Protein AF-A0A9E5FF04-F1 (afdb_monomer_lite)

pLDDT: mean 84.69, std 12.96, range [38.25, 95.12]

Structure (mmCIF, N/CA/C/O backbone):
data_AF-A0A9E5FF04-F1
#
_entry.id   AF-A0A9E5FF04-F1
#
loop_
_atom_site.group_PDB
_atom_site.id
_atom_site.type_symbol
_atom_site.label_atom_id
_atom_site.label_alt_id
_atom_site.label_comp_id
_atom_site.label_asym_id
_atom_site.label_entity_id
_atom_site.label_seq_id
_atom_site.pdbx_PDB_ins_code
_atom_site.Cartn_x
_atom_site.Cartn_y
_atom_site.Cartn_z
_atom_site.occupancy
_atom_site.B_iso_or_equiv
_atom_site.auth_seq_id
_atom_site.auth_comp_id
_atom_site.auth_asym_id
_atom_site.auth_atom_id
_atom_site.pdbx_PDB_model_num
ATOM 1 N N . MET A 1 1 ? -1.277 32.613 28.421 1.00 50.03 1 MET A N 1
ATOM 2 C CA . MET A 1 1 ? -1.527 31.317 27.753 1.00 50.03 1 MET A CA 1
ATOM 3 C C . MET A 1 1 ? -0.594 31.230 26.559 1.00 50.03 1 MET A C 1
ATOM 5 O O . MET A 1 1 ? -0.749 32.020 25.639 1.00 50.03 1 MET A O 1
ATOM 9 N N . GLY A 1 2 ? 0.451 30.407 26.655 1.00 55.25 2 GLY A N 1
ATOM 10 C CA . GLY A 1 2 ? 1.552 30.389 25.688 1.00 55.25 2 GLY A CA 1
ATOM 11 C C . GLY A 1 2 ? 1.195 29.729 24.345 1.00 55.25 2 GLY A C 1
ATOM 12 O O . GLY A 1 2 ? 0.216 28.983 24.271 1.00 55.25 2 GLY A O 1
ATOM 13 N N . PRO A 1 3 ? 2.003 29.963 23.294 1.00 59.50 3 PRO A N 1
ATOM 14 C CA . PRO A 1 3 ? 1.796 29.449 21.929 1.00 59.50 3 PRO A CA 1
ATOM 15 C C . PRO A 1 3 ? 1.812 27.911 21.813 1.00 59.50 3 PRO A C 1
ATOM 17 O O . PRO A 1 3 ? 1.477 27.359 20.767 1.00 59.50 3 PRO A O 1
ATOM 20 N N . GLU A 1 4 ? 2.157 27.212 22.892 1.00 58.41 4 GLU A N 1
ATOM 21 C CA . GLU A 1 4 ? 2.235 25.754 22.995 1.00 58.41 4 GLU A CA 1
ATOM 22 C C . GLU A 1 4 ? 0.860 25.060 23.068 1.00 58.41 4 GLU A C 1
ATOM 24 O O . GLU A 1 4 ? 0.718 23.908 22.656 1.00 58.41 4 GLU A O 1
ATOM 29 N N . ALA A 1 5 ? -0.194 25.785 23.466 1.00 62.97 5 ALA A N 1
ATOM 30 C CA . ALA A 1 5 ? -1.551 25.236 23.561 1.00 62.97 5 ALA A CA 1
ATOM 31 C C . ALA A 1 5 ? -2.161 24.858 22.191 1.00 62.97 5 ALA A C 1
ATOM 33 O O . ALA A 1 5 ? -2.952 23.918 22.086 1.00 62.97 5 ALA A O 1
ATOM 34 N N . ALA A 1 6 ? -1.792 25.560 21.112 1.00 72.44 6 ALA A N 1
ATOM 35 C CA . ALA A 1 6 ? -2.355 25.324 19.779 1.00 72.44 6 ALA A CA 1
ATOM 36 C C . ALA A 1 6 ? -1.821 24.040 19.090 1.00 72.44 6 ALA A C 1
ATOM 38 O O . ALA A 1 6 ? -2.629 23.279 18.540 1.00 72.44 6 ALA A O 1
ATOM 39 N N . PRO A 1 7 ? -0.506 23.733 19.125 1.00 82.81 7 PRO A N 1
ATOM 40 C CA . PRO A 1 7 ? 0.029 22.445 18.676 1.00 82.81 7 PRO A CA 1
ATOM 41 C C . PRO A 1 7 ? -0.571 21.245 19.415 1.00 82.81 7 PRO A C 1
ATOM 43 O O . PRO A 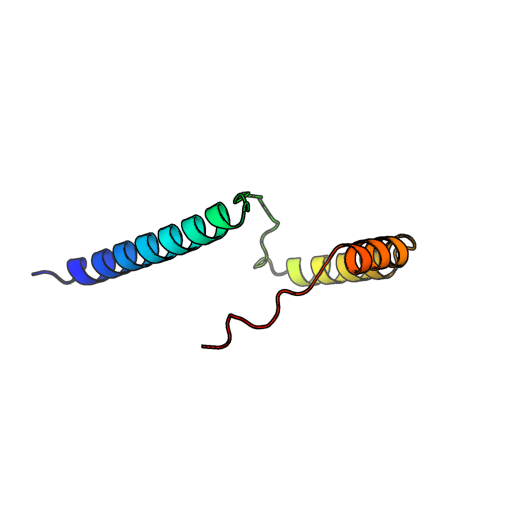1 7 ? -0.896 20.232 18.789 1.00 82.81 7 PRO A O 1
ATOM 46 N N . GLU A 1 8 ? -0.754 21.346 20.732 1.00 85.31 8 GLU A N 1
ATOM 47 C CA . GLU A 1 8 ? -1.323 20.260 21.534 1.00 85.31 8 GLU A CA 1
ATOM 48 C C . GLU A 1 8 ? -2.793 19.999 21.213 1.00 85.31 8 GLU A C 1
ATOM 50 O O . GLU A 1 8 ? -3.179 18.844 21.000 1.00 85.31 8 GLU A O 1
ATOM 55 N N . ALA A 1 9 ? -3.592 21.061 21.077 1.00 85.75 9 ALA A N 1
ATOM 56 C CA . ALA A 1 9 ? -4.987 20.956 20.665 1.00 85.75 9 ALA A CA 1
ATOM 57 C C . ALA A 1 9 ? -5.129 20.277 19.289 1.00 85.75 9 ALA A C 1
ATOM 59 O O . ALA A 1 9 ? -5.982 19.403 19.109 1.00 85.75 9 ALA A O 1
ATOM 60 N N . ARG A 1 10 ? -4.246 20.597 18.328 1.00 88.81 10 ARG A N 1
ATOM 61 C CA . ARG A 1 10 ? -4.211 19.943 17.005 1.00 88.81 10 ARG A CA 1
ATOM 62 C C . ARG A 1 10 ? -3.873 18.455 17.095 1.00 88.81 10 ARG A C 1
ATOM 64 O O . ARG A 1 10 ? -4.551 17.638 16.471 1.00 88.81 10 ARG A O 1
ATOM 71 N N . ARG A 1 11 ? -2.868 18.081 17.894 1.00 91.38 11 ARG A N 1
ATOM 72 C CA . ARG A 1 11 ? -2.506 16.668 18.114 1.00 91.38 11 ARG A CA 1
ATOM 73 C C . ARG A 1 11 ? -3.655 15.898 18.771 1.00 91.38 11 ARG A C 1
ATOM 75 O O . ARG A 1 11 ? -3.959 14.785 18.349 1.00 91.38 11 ARG A O 1
ATOM 82 N N . ALA A 1 12 ? -4.326 16.490 19.760 1.00 89.56 12 ALA A N 1
ATOM 83 C CA . ALA A 1 12 ? -5.488 15.891 20.417 1.00 89.56 12 ALA A CA 1
ATOM 84 C C . ALA A 1 12 ? -6.663 15.681 19.447 1.00 89.56 12 ALA A C 1
ATOM 86 O O . ALA A 1 12 ? -7.259 14.602 19.429 1.00 89.56 12 ALA A O 1
ATOM 87 N N . ALA A 1 13 ? -6.948 16.667 18.593 1.00 90.75 13 ALA A N 1
ATOM 88 C CA . ALA A 1 13 ? -7.971 16.552 17.558 1.00 90.75 13 ALA A CA 1
ATOM 89 C C . ALA A 1 13 ? -7.646 15.447 16.536 1.00 90.75 13 ALA A C 1
ATOM 91 O O . ALA A 1 13 ? -8.531 14.669 16.178 1.00 90.75 13 ALA A O 1
ATOM 92 N N . ASN A 1 14 ? -6.385 15.329 16.106 1.00 91.75 14 ASN A N 1
ATOM 93 C CA . ASN A 1 14 ? -5.956 14.263 15.196 1.00 91.75 14 ASN A CA 1
ATOM 94 C C . ASN A 1 14 ? -6.105 12.871 15.840 1.00 91.75 14 ASN A C 1
ATOM 96 O O . ASN A 1 14 ? -6.723 11.989 15.246 1.00 91.75 14 ASN A O 1
ATOM 100 N N . ARG A 1 15 ? -5.654 12.700 17.094 1.00 92.88 15 ARG A N 1
ATOM 101 C CA . ARG A 1 15 ? -5.828 11.442 17.847 1.00 92.88 15 ARG A CA 1
ATOM 102 C C . ARG A 1 15 ? -7.295 11.029 17.952 1.00 92.88 15 ARG A C 1
ATOM 104 O O . ARG A 1 15 ? -7.603 9.849 17.790 1.00 92.88 15 ARG A O 1
ATOM 111 N N . ARG A 1 16 ? -8.199 11.986 18.199 1.00 93.19 16 ARG A N 1
ATOM 112 C CA . ARG A 1 16 ? -9.643 11.722 18.259 1.00 93.19 16 ARG A CA 1
ATOM 113 C C . ARG A 1 16 ? -10.182 11.229 16.914 1.00 93.19 16 ARG A C 1
ATOM 115 O O . ARG A 1 16 ? -10.785 10.161 16.883 1.00 93.19 16 ARG A O 1
ATOM 122 N N . LYS A 1 17 ? -9.878 11.928 15.813 1.00 91.75 17 LYS A N 1
ATOM 123 C CA . LYS A 1 17 ? -10.294 11.523 14.456 1.00 91.75 17 LYS A CA 1
ATOM 124 C C . LYS A 1 17 ? -9.803 10.118 14.093 1.00 91.75 17 LYS A C 1
ATOM 126 O O . LYS A 1 17 ? -10.576 9.295 13.612 1.00 91.75 17 LYS A O 1
ATOM 131 N N . VAL A 1 18 ? -8.535 9.811 14.377 1.00 90.94 18 VAL A N 1
ATOM 132 C CA . VAL A 1 18 ? -7.963 8.477 14.122 1.00 90.94 18 VAL A CA 1
ATOM 133 C C . VAL A 1 18 ? -8.665 7.404 14.961 1.00 90.94 18 VAL A C 1
ATOM 135 O O . VAL A 1 18 ? -8.906 6.299 14.472 1.00 90.94 18 VAL A O 1
ATOM 138 N N . ARG A 1 19 ? -9.019 7.707 16.218 1.00 90.19 19 ARG A N 1
ATOM 139 C CA . ARG A 1 19 ? -9.748 6.776 17.091 1.00 90.19 19 ARG A CA 1
ATOM 140 C C . ARG A 1 19 ? -11.157 6.493 16.572 1.00 90.19 19 ARG A C 1
ATOM 142 O O . ARG A 1 19 ? -11.522 5.324 16.499 1.00 90.19 19 ARG A O 1
ATOM 149 N N . GLU A 1 20 ? -11.909 7.528 16.207 1.00 92.38 20 GLU A N 1
ATOM 150 C CA . GLU A 1 20 ? -13.269 7.414 15.655 1.00 92.38 20 GLU A CA 1
ATOM 151 C C . GLU A 1 20 ? -13.271 6.604 14.352 1.00 92.38 20 GLU A C 1
ATOM 153 O O . GLU A 1 20 ? -14.049 5.661 14.204 1.00 92.38 20 GLU A O 1
ATOM 158 N N . HIS A 1 21 ? -12.331 6.887 13.446 1.00 86.94 21 HIS A N 1
ATOM 159 C CA . HIS A 1 21 ? -12.180 6.137 12.200 1.00 86.94 21 HIS A CA 1
ATOM 160 C C . HIS A 1 21 ? -11.882 4.649 12.451 1.00 86.94 21 HIS A C 1
ATOM 162 O O . HIS A 1 21 ? -12.558 3.774 11.913 1.00 86.94 21 HIS A O 1
ATOM 168 N N . ARG A 1 22 ? -10.937 4.338 13.352 1.00 91.12 22 ARG A N 1
ATOM 169 C CA . ARG A 1 22 ? -10.634 2.945 13.725 1.00 91.12 22 ARG A CA 1
ATOM 170 C C . ARG A 1 22 ? -11.795 2.247 14.435 1.00 91.12 22 ARG A C 1
ATOM 172 O O . ARG A 1 22 ? -11.867 1.026 14.381 1.00 91.12 22 ARG A O 1
ATOM 179 N N . GLN A 1 23 ? -12.651 2.969 15.158 1.00 92.94 23 GLN A N 1
ATOM 180 C CA . GLN A 1 23 ? -13.848 2.383 15.769 1.00 92.94 23 GLN A CA 1
AT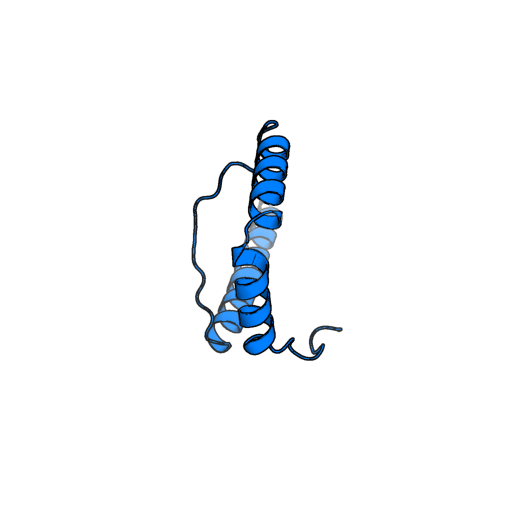OM 181 C C . GLN A 1 23 ? -14.866 1.989 14.701 1.00 92.94 23 GLN A C 1
ATOM 183 O O . GLN A 1 23 ? -15.333 0.857 14.730 1.00 92.94 23 GLN A O 1
ATOM 188 N N . ARG A 1 24 ? -15.122 2.863 13.720 1.00 92.88 24 ARG A N 1
ATOM 189 C CA . ARG A 1 24 ? -16.009 2.562 12.587 1.00 92.88 24 ARG A CA 1
ATOM 190 C C . ARG A 1 24 ? -15.557 1.316 11.821 1.00 92.88 24 ARG A C 1
ATOM 192 O O . ARG A 1 24 ? -16.357 0.409 11.627 1.00 92.88 24 ARG A O 1
ATOM 199 N N . LEU A 1 25 ? -14.267 1.238 11.484 1.00 91.56 25 LEU A N 1
ATOM 200 C CA . LEU A 1 25 ? -13.692 0.074 10.797 1.00 91.56 25 LEU A CA 1
ATOM 201 C C . LEU A 1 25 ? -13.831 -1.218 11.619 1.00 91.56 25 LEU A C 1
ATOM 203 O O . LEU A 1 25 ? -14.149 -2.266 11.070 1.00 91.56 25 LEU A O 1
ATOM 207 N N . ARG A 1 26 ? -13.656 -1.153 12.947 1.00 91.62 26 ARG A N 1
ATOM 208 C CA . ARG A 1 26 ? -13.859 -2.320 13.823 1.00 91.62 26 ARG A CA 1
ATOM 209 C C . ARG A 1 26 ? -15.312 -2.779 13.866 1.00 91.62 26 ARG A C 1
ATOM 211 O O . ARG A 1 26 ? -15.548 -3.981 13.883 1.00 91.62 26 ARG A O 1
ATOM 218 N N . THR A 1 27 ? -16.268 -1.851 13.876 1.00 92.44 27 THR A N 1
ATOM 219 C CA . THR A 1 27 ? -17.698 -2.188 13.809 1.00 92.44 27 THR A CA 1
ATOM 220 C C . THR A 1 27 ? -18.054 -2.862 12.483 1.00 92.44 27 THR A C 1
ATOM 222 O O . THR A 1 27 ? -18.885 -3.760 12.470 1.00 92.44 27 THR A O 1
ATOM 225 N N . GLN A 1 28 ? -17.370 -2.505 11.392 1.00 92.12 28 GLN A N 1
ATOM 226 C CA . GLN A 1 28 ? -17.469 -3.170 10.085 1.00 92.12 28 GLN A CA 1
ATOM 227 C C . GLN A 1 28 ? -16.706 -4.513 10.018 1.00 92.12 28 GLN A C 1
ATOM 229 O O . GLN A 1 28 ? -16.555 -5.086 8.946 1.00 92.12 28 GLN A O 1
ATOM 234 N N . GLY A 1 29 ? -16.178 -5.017 11.140 1.00 91.00 29 GLY A N 1
ATOM 235 C CA . GLY A 1 29 ? -15.437 -6.282 11.196 1.00 91.00 29 GLY A CA 1
ATOM 236 C C . GLY A 1 29 ? -13.985 -6.207 10.704 1.00 91.00 29 GLY A C 1
ATOM 237 O O . GLY A 1 29 ? -13.289 -7.223 10.690 1.00 91.00 29 GLY A O 1
ATOM 238 N N . MET A 1 30 ? -13.483 -5.022 10.346 1.00 92.81 30 MET A N 1
ATOM 239 C CA . MET A 1 30 ? -12.114 -4.846 9.857 1.00 92.81 30 MET A CA 1
ATOM 240 C C . MET A 1 30 ? -11.115 -4.726 11.016 1.00 92.81 30 MET A C 1
ATOM 242 O O . MET A 1 30 ? -11.366 -4.067 12.032 1.00 92.81 30 MET A O 1
ATOM 246 N N . ARG A 1 31 ? -9.926 -5.321 10.852 1.00 91.00 31 ARG A N 1
ATOM 247 C CA . ARG A 1 31 ? -8.809 -5.184 11.801 1.00 91.00 31 ARG A CA 1
ATOM 248 C C . ARG A 1 31 ? -7.652 -4.407 11.165 1.00 91.00 31 ARG A C 1
ATOM 250 O O . ARG A 1 31 ? -7.254 -4.738 10.053 1.00 91.00 31 ARG A O 1
ATOM 257 N N . PRO A 1 32 ? -7.072 -3.407 11.850 1.00 90.06 32 PRO A N 1
ATOM 258 C CA . PRO A 1 32 ? -5.879 -2.743 11.346 1.00 90.06 32 PRO A CA 1
ATOM 259 C C . PRO A 1 32 ? -4.672 -3.683 11.452 1.00 90.06 32 PRO A C 1
ATOM 261 O O . PRO A 1 32 ? -4.403 -4.213 12.531 1.00 90.06 32 PRO A O 1
ATOM 264 N N . ILE A 1 33 ? -3.928 -3.835 10.358 1.00 91.62 33 ILE A N 1
ATOM 265 C CA . ILE A 1 33 ? -2.602 -4.462 10.345 1.00 91.62 33 ILE A CA 1
ATOM 266 C C . ILE A 1 33 ? -1.541 -3.389 10.096 1.00 91.62 33 ILE A C 1
ATOM 268 O O . ILE A 1 33 ? -1.785 -2.422 9.376 1.00 91.62 33 ILE A O 1
ATOM 272 N N . GLN A 1 34 ? -0.381 -3.529 10.731 1.00 91.62 34 GLN A N 1
ATOM 273 C CA . GLN A 1 34 ? 0.784 -2.694 10.457 1.00 91.62 34 GLN A CA 1
ATOM 274 C C . GLN A 1 34 ? 1.812 -3.554 9.743 1.00 91.62 34 GLN A C 1
ATOM 276 O O . GLN A 1 34 ? 2.235 -4.578 10.272 1.00 91.62 34 GLN A O 1
ATOM 281 N N . ILE A 1 35 ? 2.180 -3.130 8.542 1.00 89.75 35 ILE A N 1
ATOM 282 C CA . ILE A 1 35 ? 3.205 -3.770 7.732 1.00 89.75 35 ILE A CA 1
ATOM 283 C C . ILE A 1 35 ? 4.309 -2.758 7.464 1.00 89.75 35 ILE A C 1
ATOM 285 O O . ILE A 1 35 ? 4.048 -1.563 7.313 1.00 89.75 35 ILE A O 1
ATOM 289 N N . TRP A 1 36 ? 5.540 -3.247 7.424 1.00 90.81 36 TRP A N 1
ATOM 290 C CA . TRP A 1 36 ? 6.668 -2.462 6.954 1.00 90.81 36 TRP A CA 1
ATOM 291 C C . TRP A 1 36 ? 6.734 -2.595 5.439 1.00 90.81 36 TRP A C 1
ATOM 293 O O . TRP A 1 36 ? 6.744 -3.707 4.914 1.00 90.81 36 TRP A O 1
ATOM 303 N N . VAL A 1 37 ? 6.745 -1.460 4.751 1.00 90.12 37 VAL A N 1
ATOM 304 C CA . VAL A 1 37 ? 6.867 -1.376 3.293 1.00 90.12 37 VAL A CA 1
ATOM 305 C C . VAL A 1 37 ? 8.196 -0.709 2.934 1.00 90.12 37 VAL A C 1
ATOM 307 O O . VAL A 1 37 ? 8.743 0.015 3.772 1.00 90.12 37 VAL A O 1
ATOM 310 N N . PRO A 1 38 ? 8.733 -0.938 1.721 1.00 88.44 38 PRO A N 1
ATOM 311 C CA . PRO A 1 38 ? 9.879 -0.184 1.227 1.00 88.44 38 PRO A CA 1
ATOM 312 C C . PRO A 1 38 ? 9.616 1.325 1.268 1.00 88.44 38 PRO A C 1
ATOM 314 O O . PRO A 1 38 ? 8.471 1.764 1.132 1.00 88.44 38 PRO A O 1
ATOM 317 N N . ASP A 1 39 ? 10.676 2.113 1.451 1.00 91.44 39 ASP A N 1
ATOM 318 C CA . ASP A 1 39 ? 10.564 3.570 1.473 1.00 91.44 39 ASP A CA 1
ATOM 319 C C . ASP A 1 39 ? 10.110 4.093 0.105 1.00 91.44 39 ASP A C 1
ATOM 321 O O . ASP A 1 39 ? 10.848 4.043 -0.879 1.00 91.44 39 ASP A O 1
ATOM 325 N N . VAL A 1 40 ? 8.883 4.610 0.060 1.00 90.56 40 VAL A N 1
ATOM 326 C CA . VAL A 1 40 ? 8.253 5.140 -1.154 1.00 90.56 40 VAL A CA 1
ATOM 327 C C . VAL A 1 40 ? 8.851 6.474 -1.608 1.00 90.56 40 VAL A C 1
ATOM 329 O O . VAL A 1 40 ? 8.581 6.917 -2.723 1.00 90.56 40 VAL A O 1
ATOM 332 N N . HIS A 1 41 ? 9.642 7.127 -0.752 1.00 90.88 41 HIS A N 1
ATOM 333 C CA . HIS A 1 41 ? 10.327 8.380 -1.059 1.00 90.88 41 HIS A CA 1
ATOM 334 C C . HIS A 1 41 ? 11.750 8.176 -1.583 1.00 90.88 41 HIS A C 1
ATOM 336 O O . HIS A 1 41 ? 12.359 9.140 -2.054 1.00 90.88 41 HIS A O 1
ATOM 342 N N . ALA A 1 42 ? 12.276 6.949 -1.533 1.00 91.75 42 ALA A N 1
ATOM 343 C CA . ALA A 1 42 ? 13.562 6.640 -2.138 1.00 91.75 42 ALA A CA 1
ATOM 344 C C . ALA A 1 42 ? 13.490 6.874 -3.662 1.00 91.75 42 ALA A C 1
ATOM 346 O O . ALA A 1 42 ? 12.517 6.456 -4.299 1.00 91.75 42 ALA A O 1
ATOM 347 N N . PRO A 1 43 ? 14.492 7.527 -4.278 1.00 86.31 43 PRO A N 1
ATOM 348 C CA . PRO A 1 43 ? 14.453 7.849 -5.705 1.00 86.31 43 PRO A CA 1
ATOM 349 C C . PRO A 1 43 ? 14.355 6.601 -6.600 1.00 86.31 43 PRO A C 1
ATOM 351 O O . PRO A 1 43 ? 13.789 6.661 -7.691 1.00 86.31 43 PRO A O 1
ATOM 354 N N . GLU A 1 44 ? 14.838 5.451 -6.132 1.00 91.56 44 GLU A N 1
ATOM 355 C CA . GLU A 1 44 ? 14.779 4.168 -6.833 1.00 91.56 44 GLU A CA 1
ATOM 356 C C . GLU A 1 44 ? 13.401 3.494 -6.745 1.00 91.56 44 GLU A C 1
ATOM 358 O O . GLU A 1 44 ? 13.089 2.627 -7.566 1.00 91.56 44 GLU A O 1
ATOM 363 N N . PHE A 1 45 ? 12.553 3.892 -5.787 1.00 93.50 45 PHE A N 1
ATOM 364 C CA . PHE A 1 45 ? 11.261 3.247 -5.548 1.00 93.50 45 PHE A CA 1
ATOM 365 C C . PHE A 1 45 ? 10.363 3.309 -6.780 1.00 93.50 45 PHE A C 1
ATOM 367 O O . PHE A 1 45 ? 9.760 2.308 -7.152 1.00 93.50 45 PHE A O 1
ATOM 374 N N . ALA A 1 46 ? 10.308 4.458 -7.458 1.00 91.50 46 ALA A N 1
ATOM 375 C CA . ALA A 1 46 ? 9.485 4.616 -8.654 1.00 91.50 46 ALA A CA 1
ATOM 376 C C . ALA A 1 46 ? 9.905 3.653 -9.781 1.00 91.50 46 ALA A C 1
ATOM 378 O O . ALA A 1 46 ? 9.054 3.123 -10.498 1.00 91.50 46 ALA A O 1
ATOM 379 N N . ALA A 1 47 ? 11.210 3.398 -9.923 1.00 92.75 47 ALA A N 1
ATOM 380 C CA . ALA A 1 47 ? 11.732 2.472 -10.921 1.00 92.75 47 ALA A CA 1
ATOM 381 C C . ALA A 1 47 ? 11.382 1.018 -10.578 1.00 92.75 47 ALA A C 1
ATOM 383 O O . ALA A 1 47 ? 10.903 0.287 -11.449 1.00 92.75 47 ALA A O 1
ATOM 384 N N . GLU A 1 48 ? 11.557 0.610 -9.318 1.00 93.56 48 GLU A N 1
ATOM 385 C CA . GLU A 1 48 ? 11.231 -0.755 -8.895 1.00 93.56 48 GLU A CA 1
ATOM 386 C C . GLU A 1 48 ? 9.720 -0.998 -8.873 1.00 93.56 48 GLU A C 1
ATOM 388 O O . GLU A 1 48 ? 9.266 -2.027 -9.365 1.00 93.56 48 GLU A O 1
ATOM 393 N N . ALA A 1 49 ? 8.921 -0.032 -8.411 1.00 92.75 49 ALA A N 1
ATOM 394 C CA . ALA A 1 49 ? 7.465 -0.097 -8.479 1.00 92.75 49 ALA A CA 1
ATOM 395 C C . ALA A 1 49 ? 7.000 -0.299 -9.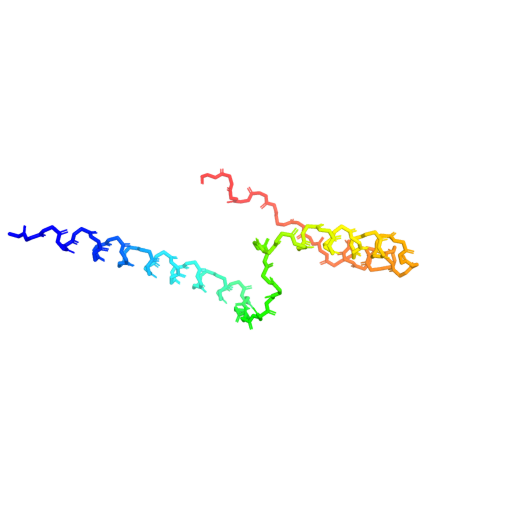926 1.00 92.75 49 ALA A C 1
ATOM 397 O O . ALA A 1 49 ? 6.216 -1.204 -10.204 1.00 92.75 49 ALA A O 1
ATOM 398 N N . ARG A 1 50 ? 7.550 0.470 -10.877 1.00 92.88 50 ARG A N 1
ATOM 399 C CA . ARG A 1 50 ? 7.258 0.282 -12.304 1.00 92.88 50 ARG A CA 1
ATOM 400 C C . ARG A 1 50 ? 7.646 -1.117 -12.785 1.00 92.88 50 ARG A C 1
ATOM 402 O O . ARG A 1 50 ? 6.859 -1.748 -13.488 1.00 92.88 50 ARG A O 1
ATOM 409 N N . ARG A 1 51 ? 8.841 -1.601 -12.429 1.00 95.12 51 ARG A N 1
ATOM 410 C CA . ARG A 1 51 ? 9.328 -2.935 -12.818 1.00 95.12 51 ARG A CA 1
ATOM 411 C C . ARG A 1 51 ? 8.401 -4.038 -12.305 1.00 95.12 51 ARG A C 1
ATOM 413 O O . ARG A 1 51 ? 8.022 -4.914 -13.075 1.00 95.12 51 ARG A O 1
ATOM 420 N N . GLN A 1 52 ? 8.009 -3.966 -11.036 1.00 93.81 52 GLN A N 1
ATOM 421 C CA . GLN A 1 52 ? 7.137 -4.944 -10.384 1.00 93.81 52 GLN A CA 1
ATOM 422 C C . GLN A 1 52 ? 5.716 -4.913 -10.950 1.00 93.81 52 GLN A C 1
ATOM 424 O O . GLN A 1 52 ? 5.157 -5.968 -11.229 1.00 93.81 52 GLN A O 1
ATOM 429 N N . CYS A 1 53 ? 5.156 -3.727 -11.214 1.00 91.81 53 CYS A N 1
ATOM 430 C CA . CYS A 1 53 ? 3.850 -3.613 -11.866 1.00 91.81 53 CYS A CA 1
ATOM 431 C C . CYS A 1 53 ? 3.837 -4.279 -13.247 1.00 91.81 53 CYS A C 1
ATOM 433 O O . CYS A 1 53 ? 2.875 -4.961 -13.583 1.00 91.81 53 CYS A O 1
ATOM 435 N N . LEU A 1 54 ? 4.901 -4.117 -14.043 1.00 94.94 54 LEU A N 1
ATOM 436 C CA . LEU A 1 54 ? 5.000 -4.770 -15.352 1.00 94.94 54 LEU A CA 1
ATOM 437 C C . LEU A 1 54 ? 5.066 -6.297 -15.234 1.00 94.94 54 LEU A C 1
ATOM 439 O O . LEU A 1 54 ? 4.431 -6.984 -16.026 1.00 94.94 54 LEU A O 1
ATOM 443 N N . LEU A 1 55 ? 5.797 -6.820 -14.245 1.00 93.31 55 LEU A N 1
ATOM 444 C CA . LEU A 1 55 ? 5.861 -8.260 -13.982 1.00 93.31 55 LEU A CA 1
ATOM 445 C C . LEU A 1 55 ? 4.506 -8.815 -13.537 1.00 93.31 55 LEU A C 1
ATOM 447 O O . LEU A 1 55 ? 4.069 -9.831 -14.063 1.00 93.31 55 LEU A O 1
ATOM 451 N N . ALA A 1 56 ? 3.825 -8.126 -12.620 1.00 89.50 56 ALA A N 1
ATOM 452 C CA . ALA A 1 56 ? 2.496 -8.514 -12.159 1.00 89.50 56 ALA A CA 1
ATOM 453 C C . ALA A 1 56 ? 1.459 -8.469 -13.293 1.00 89.50 56 ALA A C 1
ATOM 455 O O . ALA A 1 56 ? 0.640 -9.369 -13.411 1.00 89.50 56 ALA A O 1
ATOM 456 N N . ASN A 1 57 ? 1.519 -7.462 -14.169 1.00 88.44 57 ASN A N 1
ATOM 457 C CA . ASN A 1 57 ? 0.617 -7.364 -15.318 1.00 88.44 57 ASN A CA 1
ATOM 458 C C . ASN A 1 57 ? 0.883 -8.432 -16.392 1.00 88.44 57 ASN A C 1
ATOM 460 O O . ASN A 1 57 ? -0.005 -8.750 -17.174 1.00 88.44 57 ASN A O 1
ATOM 464 N N . ALA A 1 58 ? 2.110 -8.950 -16.467 1.00 90.69 58 ALA A N 1
ATOM 465 C CA . ALA A 1 58 ? 2.484 -10.015 -17.395 1.00 90.69 58 ALA A CA 1
ATOM 466 C C . ALA A 1 58 ? 2.281 -11.430 -16.818 1.00 90.69 58 ALA A C 1
ATOM 468 O O . ALA A 1 58 ? 2.532 -12.400 -17.527 1.00 90.69 58 ALA A O 1
ATOM 469 N N . SER A 1 59 ? 1.872 -11.556 -15.551 1.00 89.31 59 SER A N 1
ATOM 470 C CA . SER A 1 59 ? 1.613 -12.849 -14.909 1.00 89.31 59 SER A CA 1
ATOM 471 C C . SER A 1 59 ? 0.371 -13.509 -15.512 1.00 89.31 59 SER A C 1
ATOM 473 O O . SER A 1 59 ? -0.666 -12.870 -15.694 1.00 89.31 59 SER A O 1
ATOM 475 N N . GLU A 1 60 ? 0.486 -14.802 -15.816 1.00 85.56 60 GLU A N 1
ATOM 476 C CA . GLU A 1 60 ? -0.607 -15.617 -16.364 1.00 85.56 60 GLU A CA 1
ATOM 477 C C . GLU A 1 60 ? -1.741 -15.778 -15.340 1.00 85.56 60 GLU A C 1
ATOM 479 O O . GLU A 1 60 ? -2.918 -15.794 -15.695 1.00 85.56 60 GLU A O 1
ATOM 484 N N . GLU A 1 61 ? -1.390 -15.785 -14.054 1.00 88.69 61 GLU A N 1
ATOM 485 C CA . GLU A 1 61 ? -2.315 -15.876 -12.926 1.00 88.69 61 GLU A CA 1
ATOM 486 C C . GLU A 1 61 ? -3.147 -14.599 -12.729 1.00 88.69 61 GLU A C 1
ATOM 488 O O . GLU A 1 61 ? -4.170 -14.625 -12.042 1.00 88.69 61 GLU A O 1
ATOM 493 N N . GLY A 1 62 ? -2.745 -13.473 -13.330 1.00 87.62 62 GLY A N 1
ATOM 494 C CA . GLY A 1 62 ? -3.409 -12.181 -13.150 1.00 87.62 62 GLY A CA 1
ATOM 495 C C . GLY A 1 62 ? -4.891 -12.206 -13.534 1.00 87.62 62 GLY A C 1
ATOM 496 O O . GLY A 1 62 ? -5.721 -11.641 -12.822 1.00 87.62 62 GLY A O 1
ATOM 497 N N . ALA A 1 63 ? -5.241 -12.910 -14.615 1.00 86.62 63 ALA A N 1
ATOM 498 C CA . ALA A 1 63 ? -6.628 -13.034 -15.064 1.00 86.62 63 ALA A CA 1
ATOM 499 C C . ALA A 1 63 ? -7.486 -13.856 -14.089 1.00 86.62 63 ALA A C 1
ATOM 501 O O . ALA A 1 63 ? -8.624 -13.485 -13.804 1.00 86.62 63 ALA A O 1
ATOM 502 N N . GLU A 1 64 ? -6.938 -14.944 -13.546 1.00 89.06 64 GLU A N 1
ATOM 503 C CA . GLU A 1 64 ? -7.633 -15.795 -12.575 1.00 89.06 64 GLU A CA 1
ATOM 504 C C . GLU A 1 64 ? -7.838 -15.071 -11.241 1.00 89.06 64 GLU A C 1
ATOM 506 O O . GLU A 1 64 ? -8.926 -15.119 -10.665 1.00 89.06 64 GLU A O 1
ATOM 511 N N . ILE A 1 65 ? -6.818 -14.344 -10.776 1.00 89.75 65 ILE A N 1
ATOM 512 C CA . ILE A 1 65 ? -6.897 -13.522 -9.564 1.00 89.75 65 ILE A CA 1
ATOM 513 C C . ILE A 1 65 ? -7.947 -12.423 -9.734 1.00 89.75 65 ILE A C 1
ATOM 515 O O . ILE A 1 65 ? -8.769 -12.229 -8.837 1.00 89.75 65 ILE A O 1
ATOM 519 N N . GLN A 1 66 ? -7.955 -11.726 -10.874 1.00 86.94 66 GLN A N 1
ATOM 520 C CA . GLN A 1 66 ? -8.946 -10.684 -11.141 1.00 86.94 66 GLN A CA 1
ATOM 521 C C . GLN A 1 66 ? -10.365 -11.262 -11.184 1.00 86.94 66 GLN A C 1
ATOM 523 O O . GLN A 1 66 ? -11.250 -10.734 -10.518 1.00 86.94 66 GLN A O 1
ATOM 528 N N . ALA A 1 67 ? -10.570 -12.390 -11.873 1.00 88.88 67 ALA A N 1
ATOM 529 C CA . ALA A 1 67 ? -11.868 -13.062 -11.925 1.00 88.88 67 ALA A CA 1
ATOM 530 C C . ALA A 1 67 ? -12.352 -13.508 -10.534 1.00 88.88 67 ALA A C 1
ATOM 532 O O . ALA A 1 67 ? -13.535 -13.384 -10.215 1.00 88.88 67 ALA A O 1
ATOM 533 N N . PHE A 1 68 ? -11.443 -13.997 -9.683 1.00 90.06 68 PHE A N 1
ATOM 534 C CA . PHE A 1 68 ? -11.765 -14.316 -8.295 1.00 90.06 68 PHE A CA 1
ATOM 535 C C . PHE A 1 68 ? -12.203 -13.069 -7.520 1.00 90.06 68 PHE A C 1
ATOM 537 O O . PHE A 1 68 ? -13.252 -13.108 -6.878 1.00 90.06 68 PHE A O 1
ATOM 544 N N . ILE A 1 69 ? -11.446 -11.969 -7.601 1.00 89.25 69 ILE A N 1
ATOM 545 C CA . ILE A 1 69 ? -11.777 -10.702 -6.930 1.00 89.25 69 ILE A CA 1
ATOM 546 C C . ILE A 1 69 ? -13.153 -10.204 -7.376 1.00 89.25 69 ILE A C 1
ATOM 548 O O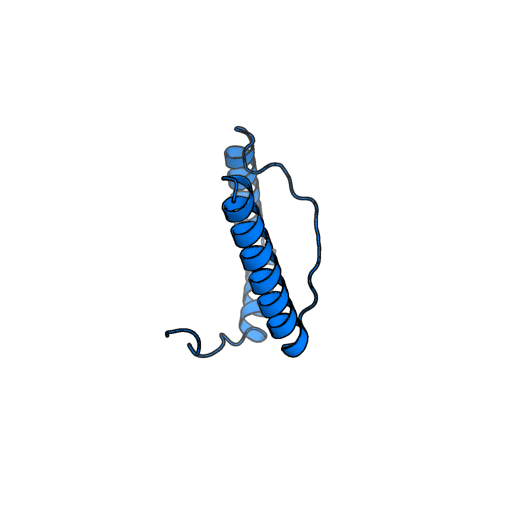 . ILE A 1 69 ? -13.995 -9.936 -6.523 1.00 89.25 69 ILE A O 1
ATOM 552 N N . ASP A 1 70 ? -13.405 -10.155 -8.683 1.00 88.31 70 ASP A N 1
ATOM 553 C CA . ASP A 1 70 ? -14.680 -9.697 -9.242 1.00 88.31 70 ASP A CA 1
ATOM 554 C C . ASP A 1 70 ? -15.858 -10.573 -8.778 1.00 88.31 70 ASP A C 1
ATOM 556 O O . ASP A 1 70 ? -16.967 -10.079 -8.600 1.00 88.31 70 ASP A O 1
ATOM 560 N N . SER A 1 71 ? -15.626 -11.869 -8.533 1.00 91.19 71 SER A N 1
ATOM 561 C CA . SER A 1 71 ? -16.665 -12.790 -8.048 1.00 91.19 71 SER A CA 1
ATOM 562 C C . SER A 1 71 ? -17.029 -12.616 -6.569 1.00 91.19 71 SER A C 1
ATOM 564 O O . SER A 1 71 ? -18.118 -13.020 -6.162 1.00 91.19 71 SER A O 1
ATOM 566 N N . VAL A 1 72 ? -16.127 -12.051 -5.757 1.00 88.88 72 VAL A N 1
ATOM 567 C CA . VAL A 1 72 ? -16.316 -11.906 -4.300 1.00 88.88 72 VAL A CA 1
ATOM 568 C C . VAL A 1 72 ? -16.509 -10.460 -3.854 1.00 88.88 72 VAL A C 1
ATOM 570 O O . VAL A 1 72 ? -16.950 -10.230 -2.728 1.00 88.88 72 VAL A O 1
ATOM 573 N N . TYR A 1 73 ? -16.139 -9.488 -4.689 1.00 82.38 73 TYR A N 1
ATOM 574 C CA . TYR A 1 73 ? -16.140 -8.078 -4.331 1.00 82.38 73 TYR A CA 1
ATOM 575 C C . TYR A 1 73 ? -17.408 -7.377 -4.824 1.00 82.38 73 TYR A C 1
ATOM 577 O O . TYR A 1 73 ? -17.580 -7.117 -6.011 1.00 82.38 73 TYR A O 1
ATOM 585 N N . GLU A 1 74 ? -18.281 -7.025 -3.886 1.00 77.25 74 GLU A N 1
ATOM 586 C CA . GLU A 1 74 ? -19.419 -6.137 -4.115 1.00 77.25 74 GLU A CA 1
ATOM 587 C C . GLU A 1 74 ? -18.990 -4.712 -3.736 1.00 77.25 74 GLU A C 1
ATOM 589 O O . GLU A 1 74 ? -18.609 -4.459 -2.587 1.00 77.25 74 GLU A O 1
ATOM 594 N N . TRP A 1 75 ? -18.973 -3.789 -4.707 1.00 71.06 75 TRP A N 1
ATOM 595 C CA . TRP A 1 75 ? -18.671 -2.384 -4.420 1.00 71.06 75 TRP A CA 1
ATOM 596 C C . TRP A 1 75 ? -19.761 -1.853 -3.480 1.00 71.06 75 TRP A C 1
ATOM 598 O O . TRP A 1 75 ? -20.938 -1.979 -3.817 1.00 71.06 75 TRP A O 1
ATOM 608 N N . PRO A 1 76 ? -19.424 -1.284 -2.309 1.00 66.88 76 PRO A N 1
ATOM 609 C CA . PRO A 1 76 ? -20.441 -0.694 -1.453 1.00 66.88 76 PRO A CA 1
ATOM 610 C C . PRO A 1 76 ? -21.083 0.471 -2.209 1.00 66.88 76 PRO A C 1
ATOM 612 O O . PRO A 1 76 ? -20.369 1.384 -2.626 1.00 66.88 76 PRO A O 1
ATOM 615 N N . ASP A 1 77 ? -22.407 0.429 -2.393 1.00 61.88 77 ASP A N 1
ATOM 616 C CA . ASP A 1 77 ? -23.175 1.548 -2.945 1.00 61.88 77 ASP A CA 1
ATOM 617 C C . ASP A 1 77 ? -22.739 2.854 -2.262 1.00 61.88 77 ASP A C 1
ATOM 619 O O . ASP A 1 77 ? -22.508 2.873 -1.050 1.00 61.88 77 ASP A O 1
ATOM 623 N N . ASP A 1 78 ? -22.571 3.923 -3.049 1.00 58.69 78 ASP A N 1
ATOM 624 C CA . ASP A 1 78 ? -22.032 5.231 -2.651 1.00 58.69 78 ASP A CA 1
ATOM 625 C C . ASP A 1 78 ? -22.800 5.877 -1.468 1.00 58.69 78 ASP A C 1
ATOM 627 O O . ASP A 1 78 ? -23.554 6.835 -1.621 1.00 58.69 78 ASP A O 1
ATOM 631 N N . GLU A 1 79 ? -22.577 5.404 -0.240 1.00 53.25 79 GLU A N 1
ATOM 632 C CA . GLU A 1 79 ? -23.107 5.991 1.001 1.00 53.25 79 GLU A CA 1
ATOM 633 C C . GLU A 1 79 ? -22.175 7.071 1.592 1.00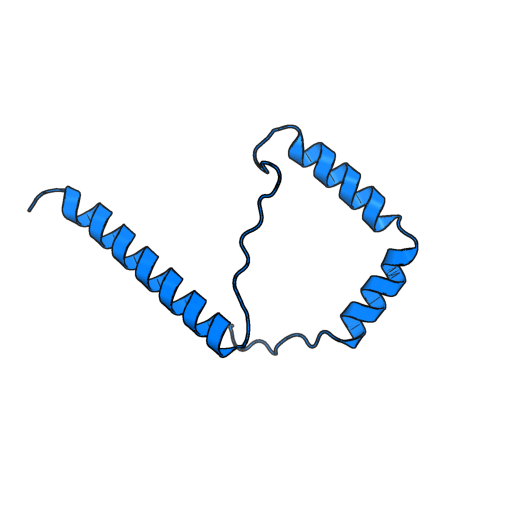 53.25 79 GLU A C 1
ATOM 635 O O . GLU A 1 79 ? -22.456 7.637 2.650 1.00 53.25 79 GLU A O 1
ATOM 640 N N . TYR A 1 80 ? -21.072 7.411 0.911 1.00 55.84 80 TYR A N 1
ATOM 641 C 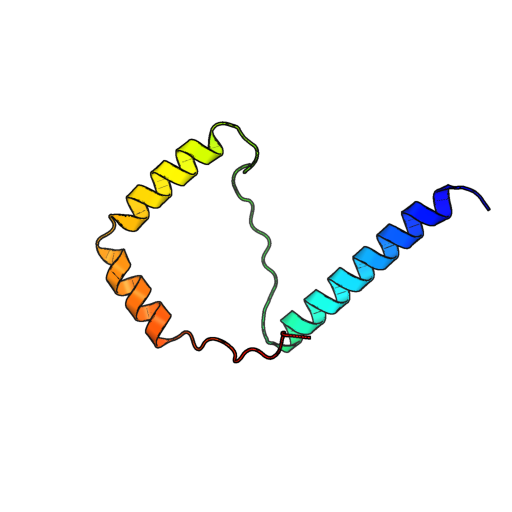CA . TYR A 1 80 ? -20.088 8.402 1.376 1.00 55.84 80 TYR A CA 1
ATOM 642 C C . TYR A 1 80 ? -19.958 9.643 0.484 1.00 55.84 80 TYR A C 1
ATOM 644 O O . TYR A 1 80 ? -18.939 10.330 0.537 1.00 55.84 80 TYR A O 1
ATOM 652 N N . SER A 1 81 ? -20.990 9.976 -0.292 1.00 47.09 81 SER A N 1
ATOM 653 C CA . SER A 1 81 ? -21.091 11.287 -0.941 1.00 47.09 81 SER A CA 1
ATOM 654 C C . SER A 1 81 ? -21.917 12.262 -0.088 1.00 47.09 81 SER A C 1
ATOM 656 O O . SER A 1 81 ? -23.010 12.652 -0.494 1.00 47.09 81 SER A O 1
ATOM 658 N N . GLN A 1 82 ? -21.404 12.654 1.089 1.00 38.25 82 GLN A N 1
ATOM 659 C CA . GLN A 1 82 ? -21.808 13.873 1.818 1.00 38.25 82 GLN A CA 1
ATOM 660 C C . GLN A 1 82 ? -20.629 14.514 2.554 1.00 38.25 82 GLN A C 1
ATOM 662 O O . GLN A 1 82 ? -19.883 13.782 3.246 1.00 38.25 82 GLN A O 1
#

Sequence (82 aa):
MGPEAAPEARRAANRRKVREHRQRLRTQGMRPIQIWVPDVHAPEFAAEARRQCLLANASEEGAEIQAFIDSVYEWPDDEYSQ

Foldseek 3Di:
DDPVVVVVVVVVVVVVVVVVVCVVCVVVVHDDDDDDDPDCPPPCNVVVVVVVVVVCVPDPCNVVVVVVCVVPDDDPDPPPPD

Secondary structure (DSSP, 8-state):
--TTHHHHHHHHHHHHHHHHHHHHHHHTT----------TTSTTHHHHHHHHHHHHHT-TTHHHHHHHHHHH-PPP-STT--

Radius of gyration: 20.29 Å; chains: 1; bounding box: 38×47×45 Å